Protein AF-A0A352D7N1-F1 (afdb_monomer)

Nearest PDB structures (foldseek):
  2rdc-assembly1_A  TM=5.920E-01  e=1.988E+00  Geobacter sulfurreducens PCA
  9c3i-assembly1_S  TM=2.684E-01  e=4.773E+00  Homo sapiens

pLDDT: mean 76.35, std 21.06, range [38.44, 96.81]

Mean predicted aligned error: 15.54 Å

Foldseek 3Di:
DDDDPDPPDPDPPPDPPPDDDPDPPPPPPCPVVLPPQPDDDPVLLVVLLVLLVVVVVLVVVLVVVVVVLVVVLVVLVVVLVVVLPPDDPVSNVVSVVVSVVVSVVVVVVSVVVSVVVSVVVCVVRVSNVVSQVSCVSNPHPSDDPPPDDDPPPPPDDDDD

Sequence (160 aa):
MEGIMARFMFLGSLLFFMVIGAQAKDAAQKKHPVPAARAFSPAEIKELRSAARPLLELKKRQAAAISQLMRAQAAERKQARSLATGAHHTGKEKISSDLRKRQQAAVRELRKSHKSEISSFIESNPGAEKAYKELLYSGVPVREPGLGAEPQLDKKKAEN

Structure (mmCIF, N/CA/C/O backbone):
data_AF-A0A352D7N1-F1
#
_entry.id   AF-A0A352D7N1-F1
#
loop_
_atom_site.group_PDB
_atom_site.id
_atom_site.type_symbol
_atom_site.label_atom_id
_atom_site.label_alt_id
_atom_site.label_comp_id
_atom_site.label_asym_id
_atom_site.label_entity_id
_atom_site.label_seq_id
_atom_site.pdbx_PDB_ins_code
_atom_site.Cartn_x
_atom_site.Cartn_y
_atom_site.Cartn_z
_atom_site.occupancy
_atom_site.B_iso_or_equiv
_atom_site.auth_seq_id
_atom_site.auth_comp_id
_atom_site.auth_asym_id
_atom_site.auth_atom_id
_atom_site.pdbx_PDB_model_num
ATOM 1 N N . MET A 1 1 ? 68.994 -25.387 -10.267 1.00 49.72 1 MET A N 1
ATOM 2 C CA . MET A 1 1 ? 69.319 -25.169 -8.843 1.00 49.72 1 MET A CA 1
ATOM 3 C C . MET A 1 1 ? 69.189 -23.670 -8.661 1.00 49.72 1 MET A C 1
ATOM 5 O O . MET A 1 1 ? 69.860 -22.966 -9.387 1.00 49.72 1 MET A O 1
ATOM 9 N N . GLU A 1 2 ? 68.185 -23.123 -7.994 1.00 44.41 2 GLU A N 1
ATOM 10 C CA . GLU A 1 2 ? 67.890 -23.278 -6.572 1.00 44.41 2 GLU A CA 1
ATOM 11 C C . GLU A 1 2 ? 66.376 -23.226 -6.343 1.00 44.41 2 GLU A C 1
ATOM 13 O O . GLU A 1 2 ? 65.677 -22.328 -6.809 1.00 44.41 2 GLU A O 1
ATOM 18 N N . GLY A 1 3 ? 65.871 -24.232 -5.641 1.00 43.28 3 GLY A N 1
ATOM 19 C CA . GLY A 1 3 ? 64.574 -24.174 -4.997 1.00 43.28 3 GLY A CA 1
ATOM 20 C C . GLY A 1 3 ? 64.752 -24.021 -3.489 1.00 43.28 3 GLY A C 1
ATOM 21 O O . GLY A 1 3 ? 65.834 -24.238 -2.954 1.00 43.28 3 GLY A O 1
ATOM 22 N N . ILE A 1 4 ? 63.617 -23.803 -2.825 1.00 55.28 4 ILE A N 1
ATOM 23 C CA . ILE A 1 4 ? 63.384 -24.167 -1.420 1.00 55.28 4 ILE A CA 1
ATOM 24 C C . ILE A 1 4 ? 64.060 -23.249 -0.383 1.00 55.28 4 ILE A C 1
ATOM 26 O O . ILE A 1 4 ? 64.855 -23.708 0.419 1.00 55.28 4 ILE A O 1
ATOM 30 N N . MET A 1 5 ? 63.646 -21.982 -0.306 1.00 50.25 5 MET A N 1
ATOM 31 C CA . MET A 1 5 ? 63.563 -21.182 0.936 1.00 50.25 5 MET A CA 1
ATOM 32 C C . MET A 1 5 ? 62.560 -20.045 0.652 1.00 50.25 5 MET A C 1
ATOM 34 O O . MET A 1 5 ? 62.690 -19.377 -0.357 1.00 50.25 5 MET A O 1
ATOM 38 N N . ALA A 1 6 ? 61.486 -19.757 1.380 1.00 49.84 6 ALA A N 1
ATOM 39 C CA . ALA A 1 6 ? 61.065 -20.147 2.708 1.00 49.84 6 ALA A CA 1
ATOM 40 C C . ALA A 1 6 ? 59.523 -20.195 2.735 1.00 49.84 6 ALA A C 1
ATOM 42 O O . ALA A 1 6 ? 58.827 -19.181 2.753 1.00 49.84 6 ALA A O 1
ATOM 43 N N . ARG A 1 7 ? 58.985 -21.415 2.731 1.00 51.25 7 ARG A N 1
ATOM 44 C CA . ARG A 1 7 ? 57.574 -21.748 2.964 1.00 51.25 7 ARG A CA 1
ATOM 45 C C . ARG A 1 7 ? 57.270 -21.784 4.470 1.00 51.25 7 ARG A C 1
ATOM 47 O O . ARG A 1 7 ? 56.828 -22.814 4.939 1.00 51.25 7 ARG A O 1
ATOM 54 N N . PHE A 1 8 ? 57.519 -20.735 5.255 1.00 52.50 8 PHE A N 1
ATOM 55 C CA . PHE A 1 8 ? 57.215 -20.793 6.703 1.00 52.50 8 PHE A CA 1
ATOM 56 C C . PHE A 1 8 ? 56.897 -19.435 7.339 1.00 52.50 8 PHE A C 1
ATOM 58 O O . PHE A 1 8 ? 57.466 -19.085 8.362 1.00 52.50 8 PHE A O 1
ATOM 65 N N . MET A 1 9 ? 55.962 -18.664 6.775 1.00 53.38 9 MET A N 1
ATOM 66 C CA . MET A 1 9 ? 55.419 -17.482 7.475 1.00 53.38 9 MET A CA 1
ATOM 67 C C . MET A 1 9 ? 53.913 -17.260 7.270 1.00 53.38 9 MET A C 1
ATOM 69 O O . MET A 1 9 ? 53.444 -16.131 7.268 1.00 53.38 9 MET A O 1
ATOM 73 N N . PHE A 1 10 ? 53.123 -18.327 7.118 1.00 48.38 10 PHE A N 1
ATOM 74 C CA . PHE A 1 10 ? 51.654 -18.210 7.069 1.00 48.38 10 PHE A CA 1
ATOM 75 C C . PHE A 1 10 ? 50.941 -19.352 7.807 1.00 48.38 10 PHE A C 1
ATOM 77 O O . PHE A 1 10 ? 49.889 -19.827 7.394 1.00 48.38 10 PHE A O 1
ATOM 84 N N . LEU A 1 11 ? 51.525 -19.815 8.915 1.00 50.16 11 LEU A N 1
ATOM 85 C CA . LEU A 1 11 ? 50.946 -20.871 9.749 1.00 50.16 11 LEU A CA 1
ATOM 86 C C . LEU A 1 11 ? 51.066 -20.506 11.236 1.00 50.16 11 LEU A C 1
ATOM 88 O O . LEU A 1 11 ? 51.737 -21.180 12.006 1.00 50.16 11 LEU A O 1
ATOM 92 N N . GLY A 1 12 ? 50.475 -19.372 11.621 1.00 49.91 12 GLY A N 1
ATOM 93 C CA . GLY A 1 12 ? 50.638 -18.825 12.971 1.00 49.91 12 GLY A CA 1
ATOM 94 C C . GLY A 1 12 ? 49.514 -17.916 13.461 1.00 49.91 12 GLY A C 1
ATOM 95 O O . GLY A 1 12 ? 49.758 -17.090 14.331 1.00 49.91 12 GLY A O 1
ATOM 96 N N . SER A 1 13 ? 48.292 -18.019 12.926 1.00 49.56 13 SER A N 1
ATOM 97 C CA . SER A 1 13 ? 47.141 -17.300 13.506 1.00 49.56 13 SER A CA 1
ATOM 98 C C . SER A 1 13 ? 45.823 -18.078 13.423 1.00 49.56 13 SER A C 1
ATOM 100 O O . SER A 1 13 ? 44.746 -17.503 13.258 1.00 49.56 13 SER A O 1
ATOM 102 N N . LEU A 1 14 ? 45.894 -19.402 13.529 1.00 50.25 14 LEU A N 1
ATOM 103 C CA . LEU A 1 14 ? 44.731 -20.247 13.767 1.00 50.25 14 LEU A CA 1
ATOM 104 C C . LEU A 1 14 ? 44.975 -20.905 15.122 1.00 50.25 14 LEU A C 1
ATOM 106 O O . LEU A 1 14 ? 45.820 -21.786 15.171 1.00 50.25 14 LEU A O 1
ATOM 110 N N . LEU A 1 15 ? 44.320 -20.416 16.184 1.00 52.62 15 LEU A N 1
ATOM 111 C CA . LEU A 1 15 ? 44.134 -21.028 17.523 1.00 52.62 15 LEU A CA 1
ATOM 112 C C . LEU A 1 15 ? 44.256 -19.997 18.658 1.00 52.62 15 LEU A C 1
ATOM 114 O O . LEU A 1 15 ? 45.084 -20.159 19.544 1.00 52.62 15 LEU A O 1
ATOM 118 N N . PHE A 1 16 ? 43.422 -18.951 18.686 1.00 48.56 16 PHE A N 1
ATOM 119 C CA . PHE A 1 16 ? 43.193 -18.248 19.958 1.00 48.56 16 PHE A CA 1
ATOM 120 C C . PHE A 1 16 ? 41.864 -17.488 20.025 1.00 48.56 16 PHE A C 1
ATOM 122 O O . PHE A 1 16 ? 41.855 -16.297 20.271 1.00 48.56 16 PHE A O 1
ATOM 129 N N . PHE A 1 17 ? 40.726 -18.159 19.824 1.00 44.91 17 PHE A N 1
ATOM 130 C CA . PHE A 1 17 ? 39.435 -17.664 20.336 1.00 44.91 17 PHE A CA 1
ATOM 131 C C . PHE A 1 17 ? 38.495 -18.836 20.664 1.00 44.91 17 PHE A C 1
ATOM 133 O O . PHE A 1 17 ? 37.414 -18.989 20.108 1.00 44.91 17 PHE A O 1
ATOM 140 N N . MET A 1 18 ? 38.927 -19.681 21.601 1.00 46.50 18 MET A N 1
ATOM 141 C CA . MET A 1 18 ? 38.021 -20.460 22.446 1.00 46.50 18 MET A CA 1
ATOM 142 C C . MET A 1 18 ? 38.307 -20.087 23.900 1.00 46.50 18 MET A C 1
ATOM 144 O O . MET A 1 18 ? 38.983 -20.802 24.629 1.00 46.50 18 MET A O 1
ATOM 148 N N . VAL A 1 19 ? 37.795 -18.928 24.314 1.00 48.03 19 VAL A N 1
ATOM 149 C CA . VAL A 1 19 ? 37.493 -18.684 25.723 1.00 48.03 19 VAL A CA 1
ATOM 150 C C . VAL A 1 19 ? 36.000 -18.445 25.815 1.00 48.03 19 VAL A C 1
ATOM 152 O O . VAL A 1 19 ? 35.442 -17.480 25.299 1.00 48.03 19 VAL A O 1
ATOM 155 N N . ILE A 1 20 ? 35.387 -19.432 26.446 1.00 46.91 20 ILE A N 1
ATOM 156 C CA . ILE A 1 20 ? 34.038 -19.486 26.968 1.00 46.91 20 ILE A CA 1
ATOM 157 C C . ILE A 1 20 ? 33.769 -18.196 27.745 1.00 46.91 20 ILE A C 1
ATOM 159 O O . ILE A 1 20 ? 34.310 -17.965 28.820 1.00 46.91 20 ILE A O 1
ATOM 163 N N . GLY A 1 21 ? 32.920 -17.357 27.171 1.00 40.41 21 GLY A N 1
ATOM 164 C CA . GLY A 1 21 ? 32.286 -16.236 27.841 1.00 40.41 21 GLY A CA 1
ATOM 165 C C . GLY A 1 21 ? 30.793 -16.394 27.662 1.00 40.41 21 GLY A C 1
ATOM 166 O O . GLY A 1 21 ? 30.189 -15.730 26.823 1.00 40.41 21 GLY A O 1
ATOM 167 N N . ALA A 1 22 ? 30.216 -17.328 28.416 1.00 46.41 22 ALA A N 1
ATOM 168 C CA . ALA A 1 22 ? 28.792 -17.382 28.676 1.00 46.41 22 ALA A CA 1
ATOM 169 C C . ALA A 1 22 ? 28.374 -16.066 29.346 1.00 46.41 22 ALA A C 1
ATOM 171 O O . ALA A 1 22 ? 28.372 -15.937 30.562 1.00 46.41 22 ALA A O 1
ATOM 172 N N . GLN A 1 23 ? 28.041 -15.070 28.537 1.00 40.31 23 GLN A N 1
ATOM 173 C CA . GLN A 1 23 ? 27.121 -14.029 28.944 1.00 40.31 23 GLN A CA 1
ATOM 174 C C . GLN A 1 23 ? 25.916 -14.167 28.044 1.00 40.31 23 GLN A C 1
ATOM 176 O O . GLN A 1 23 ? 25.949 -13.855 26.851 1.00 40.31 23 GLN A O 1
ATOM 181 N N . ALA A 1 24 ? 24.867 -14.718 28.651 1.00 44.66 24 ALA A N 1
ATOM 182 C CA . ALA A 1 24 ? 23.511 -14.567 28.195 1.00 44.66 24 ALA A CA 1
ATOM 183 C C . ALA A 1 24 ? 23.341 -13.110 27.763 1.00 44.66 24 ALA A C 1
ATOM 185 O O . ALA A 1 24 ? 23.308 -12.192 28.581 1.00 44.66 24 ALA A O 1
ATOM 186 N N . LYS A 1 25 ? 23.261 -12.889 26.449 1.00 43.91 25 LYS A N 1
ATOM 187 C CA . LYS A 1 25 ? 22.528 -11.738 25.961 1.00 43.91 25 LYS A CA 1
ATOM 188 C C . LYS A 1 25 ? 21.107 -12.034 26.386 1.00 43.91 25 LYS A C 1
ATOM 190 O O . LYS A 1 25 ? 20.387 -12.733 25.676 1.00 43.91 25 LYS A O 1
ATOM 195 N N . ASP A 1 26 ? 20.746 -11.533 27.563 1.00 38.44 26 ASP A N 1
ATOM 196 C CA 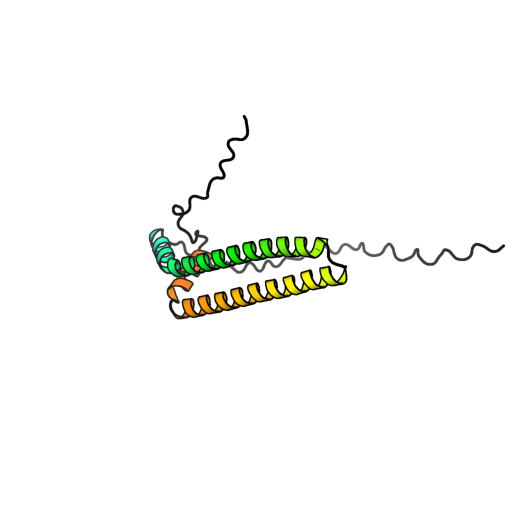. ASP A 1 26 ? 19.397 -11.077 27.807 1.00 38.44 26 ASP A CA 1
ATOM 197 C C . ASP A 1 26 ? 19.056 -10.224 26.594 1.00 38.44 26 ASP A C 1
ATOM 199 O O . ASP A 1 26 ? 19.432 -9.057 26.453 1.00 38.44 26 ASP A O 1
ATOM 203 N N . ALA A 1 27 ? 18.406 -10.878 25.636 1.00 43.00 27 ALA A N 1
ATOM 204 C CA . ALA A 1 27 ? 17.550 -10.216 24.706 1.00 43.00 27 ALA A CA 1
ATOM 205 C C . ALA A 1 27 ? 16.528 -9.549 25.614 1.00 43.00 27 ALA A C 1
ATOM 207 O O . ALA A 1 27 ? 15.512 -10.144 25.972 1.00 43.00 27 ALA A O 1
ATOM 208 N N . ALA A 1 28 ? 16.832 -8.311 26.002 1.00 46.44 28 ALA A N 1
ATOM 209 C CA . ALA A 1 28 ? 15.860 -7.315 26.360 1.00 46.44 28 ALA A CA 1
ATOM 210 C C . ALA A 1 28 ? 14.959 -7.181 25.130 1.00 46.44 28 ALA A C 1
ATOM 212 O O . ALA A 1 28 ? 15.057 -6.249 24.329 1.00 46.44 28 ALA A O 1
ATOM 213 N N . GLN A 1 29 ? 14.081 -8.176 24.959 1.00 44.00 29 GLN A N 1
ATOM 214 C CA . GLN A 1 29 ? 12.769 -7.983 24.419 1.00 44.00 29 GLN A CA 1
ATOM 215 C C . GLN A 1 29 ? 12.280 -6.787 25.210 1.00 44.00 29 GLN A C 1
ATOM 217 O O . GLN A 1 29 ? 11.892 -6.902 26.373 1.00 44.00 29 GLN A O 1
ATOM 222 N N . LYS A 1 30 ? 12.340 -5.618 24.577 1.00 44.34 30 LYS A N 1
ATOM 223 C CA . LYS A 1 30 ? 11.402 -4.549 24.841 1.00 44.34 30 LYS A CA 1
ATOM 224 C C . LYS A 1 30 ? 10.036 -5.171 24.562 1.00 44.34 30 LYS A C 1
ATOM 226 O O . LYS A 1 30 ? 9.454 -4.982 23.499 1.00 44.34 30 LYS A O 1
ATOM 231 N N . LYS A 1 31 ? 9.558 -5.993 25.501 1.00 43.75 31 LYS A N 1
ATOM 232 C CA . LYS A 1 31 ? 8.154 -6.241 25.725 1.00 43.75 31 LYS A CA 1
ATOM 233 C C . LYS A 1 31 ? 7.683 -4.853 26.090 1.00 43.75 31 LYS A C 1
ATOM 235 O O . LYS A 1 31 ? 7.782 -4.440 27.240 1.00 43.75 31 LYS A O 1
ATOM 240 N N . HIS A 1 32 ? 7.315 -4.076 25.072 1.00 40.94 32 HIS A N 1
ATOM 241 C CA . HIS A 1 32 ? 6.391 -2.985 25.285 1.00 40.94 32 HIS A CA 1
ATOM 242 C C . HIS A 1 32 ? 5.316 -3.605 26.168 1.00 40.94 32 HIS A C 1
ATOM 244 O O . HIS A 1 32 ? 4.766 -4.628 25.743 1.00 40.94 32 HIS A O 1
ATOM 250 N N . PRO A 1 33 ? 5.136 -3.138 27.415 1.00 42.38 33 PRO A N 1
ATOM 251 C CA . PRO A 1 33 ? 4.082 -3.667 28.250 1.00 42.38 33 PRO A CA 1
ATOM 252 C C . PRO A 1 33 ? 2.820 -3.450 27.432 1.00 42.38 33 PRO A C 1
ATOM 254 O O . PRO A 1 33 ? 2.418 -2.311 27.206 1.00 42.38 33 PRO A O 1
ATOM 257 N N . VAL A 1 34 ? 2.294 -4.532 26.855 1.00 49.34 34 VAL A N 1
ATOM 258 C CA . VAL A 1 34 ? 1.005 -4.502 26.189 1.00 49.34 34 VAL A CA 1
ATOM 259 C C . VAL A 1 34 ? 0.077 -4.180 27.347 1.00 49.34 34 VAL A C 1
ATOM 261 O O . VAL A 1 34 ? 0.001 -5.000 28.269 1.00 49.34 34 VAL A O 1
ATOM 264 N N . PRO A 1 35 ? -0.503 -2.966 27.410 1.00 52.78 35 PRO A N 1
ATOM 265 C CA . PRO A 1 35 ? -1.422 -2.648 28.486 1.00 52.78 35 PRO A CA 1
ATOM 266 C C . PRO A 1 35 ? -2.467 -3.755 28.488 1.00 52.78 35 PRO A C 1
ATOM 268 O O . PRO A 1 35 ? -2.916 -4.151 27.409 1.00 52.78 35 PRO A O 1
ATOM 271 N N . ALA A 1 36 ? -2.763 -4.308 29.668 1.00 52.34 36 ALA A N 1
ATOM 272 C CA . ALA A 1 36 ? -3.744 -5.373 29.818 1.00 52.34 36 ALA A CA 1
ATOM 273 C C . ALA A 1 36 ? -4.966 -5.005 28.972 1.00 52.34 36 ALA A C 1
ATOM 275 O O . ALA A 1 36 ? -5.576 -3.957 29.200 1.00 52.34 36 ALA A O 1
ATOM 276 N N . ALA A 1 37 ? -5.218 -5.789 27.918 1.00 60.19 37 ALA A N 1
ATOM 277 C CA . ALA A 1 37 ? -6.247 -5.469 26.947 1.00 60.19 37 ALA A CA 1
ATOM 278 C C . ALA A 1 37 ? -7.557 -5.347 27.722 1.00 60.19 37 ALA A C 1
ATOM 280 O O . ALA A 1 37 ? -8.007 -6.317 28.334 1.00 60.19 37 ALA A O 1
ATOM 281 N N . ARG A 1 38 ? -8.125 -4.136 27.766 1.00 69.00 38 ARG A N 1
ATOM 282 C CA . ARG A 1 38 ? -9.445 -3.922 28.355 1.00 69.00 38 ARG A CA 1
ATOM 283 C C . ARG A 1 38 ? -10.378 -4.934 27.697 1.00 69.00 38 ARG A C 1
ATOM 285 O O . ARG A 1 38 ? -10.467 -4.973 26.471 1.00 69.00 38 ARG A O 1
ATOM 292 N N . ALA A 1 39 ? -11.018 -5.778 28.499 1.00 75.50 39 ALA A N 1
ATOM 293 C CA . ALA A 1 39 ? -11.992 -6.723 27.982 1.00 75.50 39 ALA A CA 1
ATOM 294 C C . ALA A 1 39 ? -13.197 -5.918 27.486 1.00 75.50 39 ALA A C 1
ATOM 296 O O . ALA A 1 39 ? -13.949 -5.36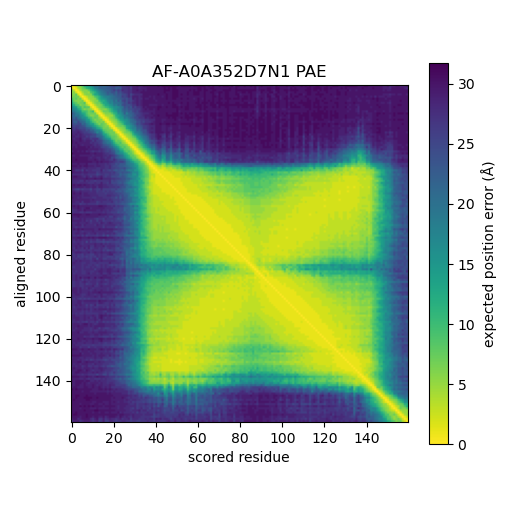5 28.286 1.00 75.50 39 ALA A O 1
ATOM 297 N N . PHE A 1 40 ? -13.326 -5.790 26.167 1.00 80.19 40 PHE A N 1
ATOM 298 C CA . PHE A 1 40 ? -14.471 -5.139 25.547 1.00 80.19 40 PHE A CA 1
ATOM 299 C C . PHE A 1 40 ? -15.631 -6.125 25.460 1.00 8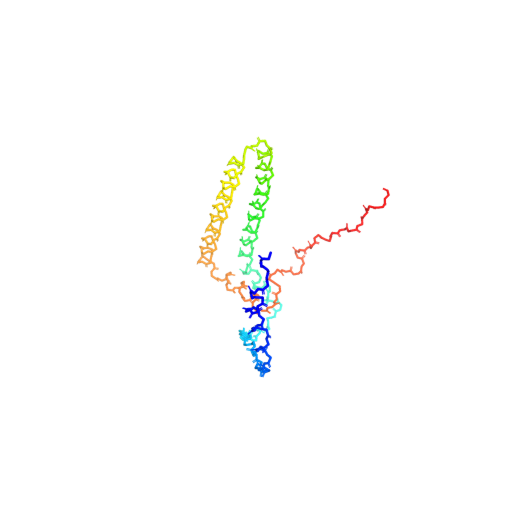0.19 40 PHE A C 1
ATOM 301 O O . PHE A 1 40 ? -15.463 -7.279 25.055 1.00 80.19 40 PHE A O 1
ATOM 308 N N . SER A 1 41 ? -16.821 -5.656 25.808 1.00 86.69 41 SER A N 1
ATOM 309 C CA . SER A 1 41 ? -18.056 -6.382 25.547 1.00 86.69 41 SER A CA 1
ATOM 310 C C . SER A 1 41 ? -18.302 -6.518 24.034 1.00 86.69 41 SER A C 1
ATOM 312 O O . SER A 1 41 ? -17.827 -5.699 23.238 1.00 86.69 41 SER A O 1
ATOM 314 N N . PRO A 1 42 ? -19.091 -7.515 23.591 1.00 85.75 42 PRO A N 1
ATOM 315 C CA . PRO A 1 42 ? -19.454 -7.652 22.180 1.00 85.75 42 PRO A CA 1
ATOM 316 C C . PRO A 1 42 ? -20.129 -6.403 21.586 1.00 85.75 42 PRO A C 1
ATOM 318 O O . PRO A 1 42 ? -19.932 -6.102 20.408 1.00 85.75 42 PRO A O 1
ATOM 321 N N . ALA A 1 43 ? -20.897 -5.666 22.397 1.00 88.00 43 ALA A N 1
ATOM 322 C CA . ALA A 1 43 ? -21.543 -4.419 21.994 1.00 88.00 43 ALA A CA 1
ATOM 323 C C . ALA A 1 43 ? -20.516 -3.302 21.743 1.00 88.00 43 ALA A C 1
ATOM 325 O O . ALA A 1 43 ? -20.523 -2.709 20.666 1.00 88.00 43 ALA A O 1
ATOM 326 N N . GLU A 1 44 ? -19.571 -3.095 22.668 1.00 87.50 44 GLU A N 1
ATOM 327 C CA . GLU A 1 44 ? -18.480 -2.121 22.500 1.00 87.50 44 GLU A CA 1
ATOM 328 C C . GLU A 1 44 ? -17.617 -2.455 21.272 1.00 87.50 44 GLU A C 1
ATOM 330 O O . GLU A 1 44 ? -17.278 -1.573 20.488 1.00 87.50 44 GLU A O 1
ATOM 335 N N . ILE A 1 45 ? -17.313 -3.737 21.031 1.00 87.94 45 ILE A N 1
ATOM 336 C CA . ILE A 1 45 ? -16.570 -4.161 19.831 1.00 87.94 45 ILE A CA 1
ATOM 337 C C . ILE A 1 45 ? -17.327 -3.776 18.553 1.00 87.94 45 ILE A C 1
ATOM 339 O O . ILE A 1 45 ? -16.715 -3.321 17.584 1.00 87.94 45 ILE A O 1
ATOM 343 N N . LYS A 1 46 ? -18.652 -3.958 18.525 1.00 88.88 46 LYS A N 1
ATOM 344 C CA . LYS A 1 46 ? -19.484 -3.599 17.369 1.00 88.88 46 LYS A CA 1
ATOM 345 C C . LYS A 1 46 ? -19.473 -2.090 17.119 1.00 88.88 46 LYS A C 1
ATOM 347 O O . LYS A 1 46 ? -19.330 -1.665 15.972 1.00 88.88 46 LYS A O 1
ATOM 352 N N . GLU A 1 47 ? -19.565 -1.286 18.173 1.00 90.69 47 GLU A N 1
ATOM 353 C CA . GLU A 1 47 ? -19.474 0.175 18.083 1.00 90.69 47 GLU A CA 1
ATOM 354 C C . GLU A 1 47 ? -18.103 0.628 17.581 1.00 90.69 47 GLU A C 1
ATOM 356 O O . GLU A 1 47 ? -18.020 1.407 16.629 1.00 90.69 47 GLU A O 1
ATOM 361 N N . LEU A 1 48 ? -17.024 0.071 18.137 1.00 90.62 48 LEU A N 1
ATOM 362 C CA . LEU A 1 48 ? -15.660 0.358 17.700 1.00 90.62 48 LEU A CA 1
ATOM 363 C C . LEU A 1 48 ? -15.448 -0.002 16.227 1.00 90.62 48 LEU A C 1
ATOM 365 O O . LEU A 1 48 ? -14.831 0.761 15.485 1.00 90.62 48 LEU A O 1
ATOM 369 N N . ARG A 1 49 ? -15.988 -1.134 15.762 1.00 90.44 49 ARG A N 1
ATOM 370 C CA . ARG A 1 49 ? -15.922 -1.519 14.341 1.00 90.44 49 ARG A CA 1
ATOM 371 C C . ARG A 1 49 ? -16.698 -0.560 13.453 1.00 90.44 49 ARG A C 1
ATOM 373 O O . ARG A 1 49 ? -16.197 -0.193 12.391 1.00 90.44 49 ARG A O 1
ATOM 380 N N . SER A 1 50 ? -17.883 -0.137 13.887 1.00 91.12 50 SER A N 1
ATO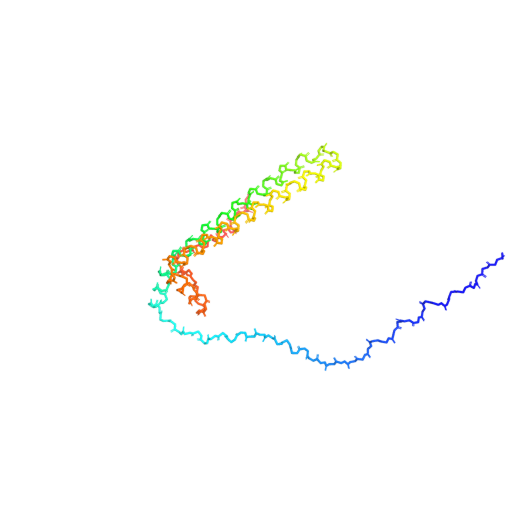M 381 C CA . SER A 1 50 ? -18.688 0.854 13.170 1.00 91.12 50 SER A CA 1
ATOM 382 C C . SER A 1 50 ? -17.933 2.180 13.035 1.00 91.12 50 SER A C 1
ATOM 384 O O . SER A 1 50 ? -17.779 2.694 11.927 1.00 91.12 50 SER A O 1
ATOM 386 N N . ALA A 1 51 ? -17.351 2.673 14.132 1.00 91.81 51 ALA A N 1
ATOM 387 C CA . ALA A 1 51 ? -16.563 3.901 14.154 1.00 91.81 51 ALA A CA 1
ATOM 388 C C . ALA A 1 51 ? -15.262 3.798 13.334 1.00 91.81 51 ALA A C 1
ATOM 390 O O . ALA A 1 51 ? -14.881 4.746 12.651 1.00 91.81 51 ALA A O 1
ATOM 391 N N . ALA A 1 52 ? -14.588 2.643 13.347 1.00 93.00 52 ALA A N 1
ATOM 392 C CA . ALA A 1 52 ? -13.364 2.405 12.579 1.00 93.00 52 ALA A CA 1
ATOM 393 C C . ALA A 1 52 ? -13.614 2.148 11.080 1.00 93.00 52 ALA A C 1
ATOM 395 O O . ALA A 1 52 ? -12.678 2.215 10.273 1.00 93.00 52 ALA A O 1
ATOM 396 N N . ARG A 1 53 ? -14.857 1.840 10.683 1.00 92.25 53 ARG A N 1
ATOM 397 C CA . ARG A 1 53 ? -15.224 1.436 9.317 1.00 92.25 53 ARG A CA 1
ATOM 398 C C . ARG A 1 53 ? -14.745 2.405 8.232 1.00 92.25 53 ARG A C 1
ATOM 400 O O . ARG A 1 53 ? -14.174 1.916 7.257 1.00 92.25 53 ARG A O 1
ATOM 407 N N . PRO A 1 54 ? -14.893 3.735 8.357 1.00 91.94 54 PRO A N 1
ATOM 408 C CA . PRO A 1 54 ? -14.486 4.636 7.282 1.00 91.94 54 PRO A CA 1
ATOM 409 C C . PRO A 1 54 ? -12.963 4.622 7.058 1.00 91.94 54 PRO A C 1
ATOM 411 O O . PRO A 1 54 ? -12.506 4.595 5.915 1.00 91.94 54 PRO A O 1
ATOM 414 N N . LEU A 1 55 ? -12.168 4.508 8.132 1.00 92.81 55 LEU A N 1
ATOM 415 C CA . LEU A 1 55 ? -10.711 4.359 8.033 1.00 92.81 55 LEU A CA 1
ATOM 416 C C . LEU A 1 55 ? -10.312 3.003 7.427 1.00 92.81 55 LEU A C 1
ATOM 418 O O . LEU A 1 55 ? -9.329 2.906 6.689 1.00 92.81 55 LEU A O 1
ATOM 422 N N . LEU A 1 56 ? -11.068 1.943 7.717 1.00 91.56 56 LEU A N 1
ATOM 423 C CA . LEU A 1 56 ? -10.847 0.626 7.119 1.00 91.56 56 LEU A CA 1
ATOM 424 C C . LEU A 1 56 ? -11.117 0.619 5.618 1.00 91.56 56 LEU A C 1
ATOM 426 O O . LEU A 1 56 ? -10.323 0.050 4.869 1.00 91.56 56 LEU A O 1
ATOM 430 N N . GLU A 1 57 ? -12.202 1.249 5.174 1.00 92.38 57 GLU A N 1
ATOM 431 C CA . GLU A 1 57 ? -12.512 1.386 3.750 1.00 92.38 57 GLU A CA 1
ATOM 432 C C . GLU A 1 57 ? -11.449 2.216 3.025 1.00 92.38 57 GLU A C 1
ATOM 434 O O . GLU A 1 57 ? -10.976 1.814 1.959 1.00 92.38 57 GLU A O 1
ATOM 439 N N . LEU A 1 58 ? -10.972 3.299 3.645 1.00 92.38 58 LEU A N 1
ATOM 440 C CA . LEU A 1 58 ? -9.848 4.075 3.123 1.00 92.38 58 LEU A CA 1
ATOM 441 C C . LEU A 1 58 ? -8.602 3.199 2.919 1.00 92.38 58 LEU A C 1
ATOM 443 O O . LEU A 1 58 ? -8.051 3.122 1.819 1.00 92.38 58 LEU A O 1
ATOM 447 N N . LYS A 1 59 ? -8.194 2.454 3.954 1.00 91.50 59 LYS A N 1
ATOM 448 C CA . LYS A 1 59 ? -7.038 1.547 3.878 1.00 91.50 59 LYS A CA 1
ATOM 449 C C . LYS A 1 59 ? -7.223 0.436 2.843 1.00 91.50 59 LYS A C 1
ATOM 451 O O . LYS A 1 59 ? -6.257 0.064 2.177 1.00 91.50 59 LYS A O 1
ATOM 456 N N . LYS A 1 60 ? -8.442 -0.090 2.671 1.00 92.25 60 LYS A N 1
ATOM 457 C CA . LYS A 1 60 ? -8.757 -1.072 1.618 1.00 92.25 60 LYS A CA 1
ATOM 458 C C . LYS A 1 60 ? -8.561 -0.479 0.224 1.00 92.25 60 LYS A C 1
ATOM 460 O O . LYS A 1 60 ? -7.912 -1.112 -0.607 1.00 92.25 60 LYS A O 1
ATOM 465 N N . ARG A 1 61 ? -9.068 0.733 -0.029 1.00 93.38 61 ARG A N 1
ATOM 466 C CA . ARG A 1 61 ? -8.881 1.428 -1.315 1.00 93.38 61 ARG A CA 1
ATOM 467 C C . ARG A 1 61 ? -7.402 1.656 -1.617 1.00 93.38 61 ARG A C 1
ATOM 469 O O . ARG A 1 61 ? -6.945 1.346 -2.715 1.00 93.38 61 ARG A O 1
ATOM 476 N N . GLN A 1 62 ? -6.637 2.091 -0.622 1.00 93.50 62 GLN A N 1
ATOM 477 C CA . GLN A 1 62 ? -5.191 2.271 -0.747 1.00 93.50 62 GLN A CA 1
ATOM 478 C C . GLN A 1 62 ? -4.453 0.950 -1.027 1.00 93.50 62 GLN A C 1
ATOM 480 O O . GLN A 1 62 ? -3.572 0.891 -1.888 1.00 93.50 62 GLN A O 1
ATOM 485 N N . ALA A 1 63 ? -4.830 -0.144 -0.362 1.00 91.31 63 ALA A N 1
ATOM 486 C CA . ALA A 1 63 ? -4.268 -1.466 -0.641 1.00 91.31 63 ALA A CA 1
ATOM 487 C C . ALA A 1 63 ? -4.581 -1.939 -2.075 1.00 91.31 63 ALA A C 1
ATOM 489 O O . ALA A 1 63 ? -3.719 -2.523 -2.743 1.00 91.31 63 ALA A O 1
ATOM 490 N N . ALA A 1 64 ? -5.784 -1.648 -2.579 1.00 93.81 64 ALA A N 1
ATOM 491 C CA . ALA A 1 64 ? -6.161 -1.936 -3.960 1.00 93.81 64 ALA A CA 1
ATOM 492 C C . ALA A 1 64 ? -5.321 -1.124 -4.962 1.00 93.81 64 ALA A C 1
ATOM 494 O O . ALA A 1 64 ? -4.821 -1.699 -5.931 1.00 93.81 64 ALA A O 1
ATOM 495 N N . ALA A 1 65 ? -5.088 0.166 -4.698 1.00 92.88 65 ALA A N 1
ATOM 496 C CA . ALA A 1 65 ? -4.238 1.022 -5.527 1.00 92.88 65 ALA A CA 1
ATOM 497 C C . ALA A 1 65 ? -2.785 0.514 -5.588 1.00 92.88 65 ALA A C 1
ATOM 499 O O . ALA A 1 65 ? -2.204 0.408 -6.669 1.00 92.88 65 ALA A O 1
ATOM 500 N N . ILE A 1 66 ? -2.214 0.091 -4.452 1.00 93.19 66 ILE A N 1
ATOM 501 C CA . ILE A 1 66 ? -0.883 -0.545 -4.415 1.00 93.19 66 ILE A CA 1
ATOM 502 C C . ILE A 1 66 ? -0.877 -1.830 -5.245 1.00 93.19 66 ILE A C 1
ATOM 504 O O . ILE A 1 66 ? 0.040 -2.057 -6.033 1.00 93.19 66 ILE A O 1
ATOM 508 N N . SER A 1 67 ? -1.908 -2.661 -5.107 1.00 93.75 67 SER A N 1
ATOM 509 C CA . SER A 1 67 ? -2.017 -3.923 -5.847 1.00 93.75 67 SER A CA 1
ATOM 510 C C . SER A 1 67 ? -2.134 -3.698 -7.359 1.00 93.75 67 SER A C 1
ATOM 512 O O . SER A 1 67 ? -1.574 -4.456 -8.151 1.00 93.75 67 SER A O 1
ATOM 514 N N . GLN A 1 68 ? -2.844 -2.652 -7.787 1.00 95.62 68 GLN A N 1
ATOM 515 C CA . GLN A 1 68 ? -2.893 -2.230 -9.189 1.00 95.62 68 GLN A CA 1
ATOM 516 C C . GLN A 1 68 ? -1.526 -1.740 -9.677 1.00 95.62 68 GLN A C 1
ATOM 518 O O . GLN A 1 68 ? -1.067 -2.197 -10.723 1.00 95.62 68 GLN A O 1
ATOM 523 N N . LEU A 1 69 ? -0.833 -0.903 -8.895 1.00 95.19 69 LEU A N 1
ATOM 524 C CA . LEU A 1 69 ? 0.513 -0.437 -9.228 1.00 95.19 69 LEU A CA 1
ATOM 525 C C . LEU A 1 69 ? 1.492 -1.608 -9.389 1.00 95.19 69 LEU A C 1
ATOM 527 O O . LEU A 1 69 ? 2.236 -1.653 -10.363 1.00 95.19 69 LEU A O 1
ATOM 531 N N . MET A 1 70 ? 1.477 -2.586 -8.481 1.00 94.38 70 MET A N 1
ATOM 532 C CA . MET A 1 70 ? 2.348 -3.765 -8.578 1.00 94.38 70 MET A CA 1
ATOM 533 C C . MET A 1 70 ? 2.081 -4.579 -9.849 1.00 94.38 70 MET A C 1
ATOM 535 O O . MET A 1 70 ? 3.028 -5.011 -10.510 1.00 94.38 70 MET A O 1
ATOM 539 N N . ARG A 1 71 ? 0.809 -4.744 -10.237 1.00 95.81 71 ARG A N 1
ATOM 540 C CA . ARG A 1 71 ? 0.438 -5.406 -11.498 1.00 95.81 71 ARG A CA 1
ATOM 541 C C . ARG A 1 71 ? 0.924 -4.625 -12.719 1.00 95.81 71 ARG A C 1
ATOM 543 O O . ARG A 1 71 ? 1.510 -5.225 -13.617 1.00 95.81 71 ARG A O 1
ATOM 550 N N . ALA A 1 72 ? 0.759 -3.302 -12.725 1.00 94.81 72 ALA A N 1
ATOM 551 C CA . ALA A 1 72 ? 1.272 -2.443 -13.790 1.00 94.81 72 ALA A CA 1
ATOM 552 C C . ALA A 1 72 ? 2.803 -2.549 -13.910 1.00 94.81 72 ALA A C 1
ATOM 554 O O . ALA A 1 72 ? 3.328 -2.804 -14.990 1.00 94.81 72 ALA A O 1
ATOM 555 N N . GLN A 1 73 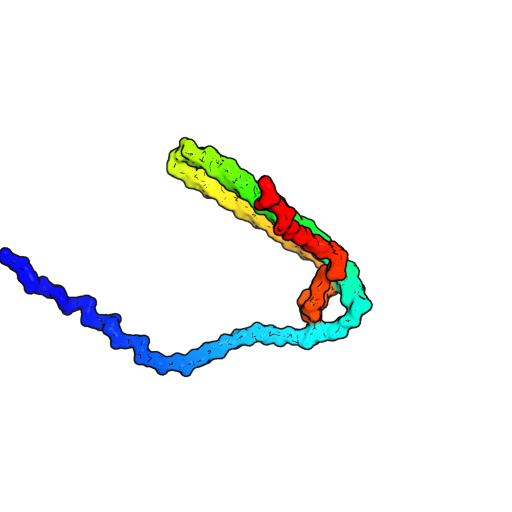? 3.527 -2.491 -12.789 1.00 95.44 73 GLN A N 1
ATOM 556 C CA . GLN A 1 73 ? 4.985 -2.643 -12.767 1.00 95.44 73 GLN A CA 1
ATOM 557 C C . GLN A 1 73 ? 5.461 -4.023 -13.238 1.00 95.44 73 GLN A C 1
ATOM 559 O O . GLN A 1 73 ? 6.553 -4.142 -13.800 1.00 95.44 73 GLN A O 1
ATOM 564 N N . ALA A 1 74 ? 4.686 -5.080 -12.990 1.00 95.50 74 ALA A N 1
ATOM 565 C CA . ALA A 1 74 ? 4.981 -6.412 -13.508 1.00 95.50 74 ALA A CA 1
ATOM 566 C C . ALA A 1 74 ? 4.809 -6.468 -15.037 1.00 95.50 74 ALA A C 1
ATOM 568 O O . ALA A 1 74 ? 5.671 -7.016 -15.730 1.00 95.50 74 ALA A O 1
ATOM 569 N N . ALA A 1 75 ? 3.751 -5.848 -15.570 1.00 95.31 75 ALA A N 1
ATOM 570 C CA . ALA A 1 75 ? 3.527 -5.734 -17.010 1.00 95.31 75 ALA A CA 1
ATOM 571 C C . ALA A 1 75 ? 4.634 -4.917 -17.700 1.00 95.31 75 ALA A C 1
ATOM 573 O O . ALA A 1 75 ? 5.209 -5.374 -18.688 1.00 95.31 75 ALA A O 1
ATOM 574 N N . GLU A 1 76 ? 5.021 -3.772 -17.130 1.00 93.75 76 GLU A N 1
ATOM 575 C CA . GLU A 1 76 ? 6.134 -2.959 -17.636 1.00 93.75 76 GLU A CA 1
ATOM 576 C C . GLU A 1 76 ? 7.463 -3.723 -17.624 1.00 93.75 76 GLU A C 1
ATOM 578 O O . GLU A 1 76 ? 8.234 -3.641 -18.577 1.00 93.75 76 GLU A O 1
ATOM 583 N N . ARG A 1 77 ? 7.740 -4.514 -16.574 1.00 94.56 77 ARG A N 1
ATOM 584 C CA . ARG A 1 77 ? 8.934 -5.377 -16.529 1.00 94.56 77 ARG A CA 1
ATOM 585 C C . ARG A 1 77 ? 8.929 -6.402 -17.657 1.00 94.56 77 ARG A C 1
ATOM 587 O O . ARG A 1 77 ? 9.981 -6.652 -18.242 1.00 94.56 77 ARG A O 1
ATOM 594 N N . LYS A 1 78 ? 7.772 -6.992 -17.972 1.00 94.75 78 LYS A N 1
ATOM 595 C CA . LYS A 1 78 ? 7.632 -7.934 -19.091 1.00 94.75 78 LYS A CA 1
ATOM 596 C C . LYS A 1 78 ? 7.921 -7.244 -20.428 1.00 94.75 78 LYS A C 1
ATOM 598 O O . LYS A 1 78 ? 8.705 -7.767 -21.216 1.00 94.75 78 LYS A O 1
ATOM 603 N N . GLN A 1 79 ? 7.362 -6.055 -20.650 1.00 92.75 79 GLN A N 1
ATOM 604 C CA . GLN A 1 79 ? 7.619 -5.261 -21.856 1.00 92.75 79 GLN A CA 1
ATOM 605 C C . GLN A 1 79 ? 9.093 -4.848 -21.968 1.00 92.75 79 GLN A C 1
ATOM 607 O O . GLN A 1 79 ? 9.712 -5.042 -23.010 1.00 92.75 79 GLN A O 1
ATOM 612 N N . ALA A 1 80 ? 9.698 -4.365 -20.881 1.00 92.06 80 ALA A N 1
ATOM 613 C CA . ALA A 1 80 ? 11.106 -3.980 -20.855 1.00 92.06 80 ALA A CA 1
ATOM 614 C C . ALA A 1 80 ? 12.046 -5.155 -21.166 1.00 92.06 80 ALA A C 1
ATOM 616 O O . ALA A 1 80 ? 13.032 -4.972 -21.874 1.00 92.06 80 ALA A O 1
ATOM 617 N N . ARG A 1 81 ? 11.727 -6.370 -20.694 1.00 91.56 81 ARG A N 1
ATOM 618 C CA . ARG A 1 81 ? 12.471 -7.589 -21.061 1.00 91.56 81 ARG A CA 1
ATOM 619 C C . ARG A 1 81 ? 12.389 -7.874 -22.559 1.00 91.56 81 ARG A C 1
ATOM 621 O O . ARG A 1 81 ? 13.418 -8.160 -23.157 1.00 91.56 81 ARG A O 1
ATOM 628 N N . SER A 1 82 ? 11.201 -7.738 -23.153 1.00 92.06 82 SER A N 1
ATOM 629 C CA . SER A 1 82 ? 10.996 -7.917 -24.598 1.00 92.06 82 SER A CA 1
ATOM 630 C C . SER A 1 82 ? 11.769 -6.896 -25.439 1.00 92.06 82 SER A C 1
ATOM 632 O O . SER A 1 82 ? 12.282 -7.233 -26.502 1.00 92.06 82 SER A O 1
ATOM 634 N N . LEU A 1 83 ? 11.878 -5.650 -24.974 1.00 88.19 83 LEU A N 1
ATOM 635 C CA . LEU A 1 83 ? 12.685 -4.623 -25.642 1.00 88.19 83 LEU A CA 1
ATOM 636 C C . LEU A 1 83 ? 14.189 -4.882 -25.471 1.00 88.19 83 LEU A C 1
ATOM 638 O O . LEU A 1 83 ? 14.982 -4.619 -26.371 1.00 88.19 83 LEU A O 1
ATOM 642 N N . ALA A 1 84 ? 14.591 -5.437 -24.326 1.00 89.75 84 ALA A N 1
ATOM 643 C CA . ALA A 1 84 ? 15.986 -5.733 -24.024 1.00 89.75 84 ALA A CA 1
ATOM 644 C C . ALA A 1 84 ? 16.536 -6.965 -24.769 1.00 89.75 84 ALA A C 1
ATOM 646 O O . ALA A 1 84 ? 17.754 -7.095 -24.880 1.00 89.75 84 ALA A O 1
ATOM 647 N N . THR A 1 85 ? 15.693 -7.869 -25.284 1.00 88.19 85 THR A N 1
ATOM 648 C CA . THR A 1 85 ? 16.139 -9.100 -25.969 1.00 88.19 85 THR A CA 1
ATOM 649 C C . THR A 1 85 ? 16.979 -8.842 -27.224 1.00 88.19 85 THR A C 1
ATOM 651 O O . THR A 1 85 ? 17.894 -9.615 -27.485 1.00 88.19 85 THR A O 1
ATOM 654 N N . GLY A 1 86 ? 16.743 -7.737 -27.942 1.00 84.81 86 GLY A N 1
ATOM 655 C CA . GLY A 1 86 ? 17.504 -7.351 -29.143 1.00 84.81 86 GLY A CA 1
ATOM 656 C C . GLY A 1 86 ? 18.485 -6.187 -28.950 1.00 84.81 86 GLY A C 1
ATOM 657 O O . GLY A 1 86 ? 19.118 -5.760 -29.908 1.00 84.81 86 GLY A O 1
ATOM 658 N N . ALA A 1 87 ? 18.605 -5.640 -27.737 1.00 86.00 87 ALA A N 1
ATOM 659 C CA . ALA A 1 87 ? 19.425 -4.455 -27.482 1.00 86.00 87 ALA A CA 1
ATOM 660 C C . ALA A 1 87 ? 20.895 -4.805 -27.172 1.00 86.00 87 ALA A C 1
ATOM 662 O O . ALA A 1 87 ? 21.187 -5.842 -26.573 1.00 86.00 87 ALA A O 1
ATOM 663 N N . HIS A 1 88 ? 21.827 -3.900 -27.490 1.00 88.19 88 HIS A N 1
ATOM 664 C CA . HIS A 1 88 ? 23.211 -3.961 -26.996 1.00 88.19 88 HIS A CA 1
ATOM 665 C C . HIS A 1 88 ? 23.275 -3.781 -25.469 1.00 88.19 88 HIS A C 1
ATOM 667 O O . HIS A 1 88 ? 22.334 -3.272 -24.857 1.00 88.19 88 HIS A O 1
ATOM 673 N N . HIS A 1 89 ? 24.393 -4.168 -24.845 1.00 85.62 89 HIS A N 1
ATOM 674 C CA . HIS A 1 89 ? 24.569 -4.157 -23.384 1.00 85.62 89 HIS A CA 1
ATOM 675 C C . HIS A 1 89 ? 24.195 -2.811 -22.733 1.00 85.62 89 HIS A C 1
ATOM 677 O O . HIS A 1 89 ? 23.340 -2.778 -21.849 1.00 85.62 89 HIS A O 1
ATOM 683 N N . THR A 1 90 ? 24.714 -1.700 -23.259 1.00 88.44 90 THR A N 1
ATOM 684 C CA . THR A 1 90 ? 24.407 -0.333 -22.795 1.00 88.44 90 THR A CA 1
ATOM 685 C C . THR A 1 90 ? 22.923 0.032 -22.943 1.00 88.44 90 THR A C 1
ATOM 687 O O . THR A 1 90 ? 22.349 0.713 -22.092 1.00 88.44 90 THR A O 1
ATOM 690 N N . GLY A 1 91 ? 22.259 -0.466 -23.991 1.00 86.56 91 GLY A N 1
ATOM 691 C CA . GLY A 1 91 ? 20.819 -0.308 -24.199 1.00 86.56 91 GLY A CA 1
ATOM 692 C C . GLY A 1 91 ? 19.992 -1.065 -23.159 1.00 86.56 91 GLY A C 1
ATOM 693 O O . GLY A 1 91 ? 19.040 -0.510 -22.608 1.00 86.56 91 GLY A O 1
ATOM 694 N N . LYS A 1 92 ? 20.384 -2.302 -22.823 1.00 89.81 92 LYS A N 1
ATOM 695 C CA . LYS A 1 92 ? 19.729 -3.098 -21.767 1.00 89.81 92 LYS A CA 1
ATOM 696 C C . LYS A 1 92 ? 19.846 -2.416 -20.404 1.00 89.81 92 LYS A C 1
ATOM 698 O O . LYS A 1 92 ? 18.859 -2.334 -19.670 1.00 89.81 92 LYS A O 1
ATOM 703 N N . GLU A 1 93 ? 21.027 -1.891 -20.082 1.00 91.31 93 GLU A N 1
ATOM 704 C CA . GLU A 1 93 ? 21.268 -1.167 -18.832 1.00 91.31 93 GLU A CA 1
ATOM 705 C C . GLU A 1 93 ? 20.402 0.086 -18.732 1.00 91.31 93 GLU A C 1
ATOM 707 O O . GLU A 1 93 ? 19.702 0.260 -17.729 1.00 91.31 93 GLU A O 1
ATOM 712 N N . LYS A 1 94 ? 20.362 0.904 -19.792 1.00 92.94 94 LYS A N 1
ATOM 713 C CA . LYS A 1 94 ? 19.538 2.117 -19.845 1.00 92.94 94 LYS A CA 1
ATOM 714 C C . LYS A 1 94 ? 18.052 1.804 -19.663 1.00 92.94 94 LYS A C 1
ATOM 716 O O . LYS A 1 94 ? 17.418 2.383 -18.783 1.00 92.94 94 LYS A O 1
ATOM 721 N N . ILE A 1 95 ? 17.522 0.819 -20.396 1.00 91.50 95 ILE A N 1
ATOM 722 C CA . ILE A 1 95 ? 16.125 0.365 -20.265 1.00 91.50 95 ILE A CA 1
ATOM 723 C C . ILE A 1 95 ? 15.821 -0.060 -18.821 1.00 91.50 95 ILE A C 1
ATOM 725 O O . ILE A 1 95 ? 14.789 0.319 -18.262 1.00 91.50 95 ILE A O 1
ATOM 729 N N . SER A 1 96 ? 16.718 -0.827 -18.194 1.00 91.31 96 SER A N 1
ATOM 730 C CA . SER A 1 96 ? 16.520 -1.310 -16.824 1.00 91.31 96 SER A CA 1
ATOM 731 C C . SER A 1 96 ? 16.587 -0.187 -15.778 1.00 91.31 96 SER A C 1
ATOM 733 O 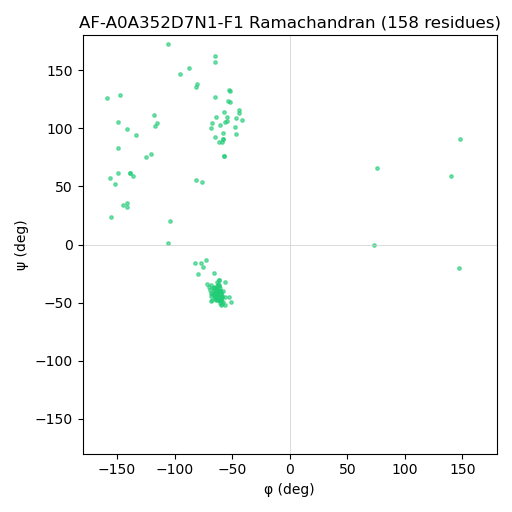O . SER A 1 96 ? 15.781 -0.162 -14.843 1.00 91.31 96 SER A O 1
ATOM 735 N N . SER A 1 97 ? 17.508 0.765 -15.954 1.00 93.50 97 SER A N 1
ATOM 736 C CA . SER A 1 97 ? 17.709 1.915 -15.071 1.00 93.50 97 SER A CA 1
ATOM 737 C C . SER A 1 97 ? 16.523 2.875 -15.139 1.00 93.50 97 SER A C 1
ATOM 739 O O . SER A 1 97 ? 15.952 3.230 -14.105 1.00 93.50 97 SER A O 1
ATOM 741 N N . ASP A 1 98 ? 16.078 3.218 -16.349 1.00 94.12 98 ASP A N 1
ATOM 742 C CA . ASP A 1 98 ? 14.937 4.108 -16.567 1.00 94.12 98 ASP A CA 1
ATOM 743 C C . ASP A 1 98 ? 13.630 3.476 -16.080 1.00 94.12 98 ASP A C 1
ATOM 745 O O . ASP A 1 98 ? 12.786 4.154 -15.488 1.00 94.12 98 ASP A O 1
ATOM 749 N N . LEU A 1 99 ? 13.460 2.160 -16.258 1.00 94.69 99 LEU A N 1
ATOM 750 C CA . LEU A 1 99 ? 12.344 1.433 -15.656 1.00 94.69 99 LEU A CA 1
ATOM 751 C C . LEU A 1 99 ? 12.384 1.529 -14.127 1.00 94.69 99 LEU A C 1
ATOM 753 O O . LEU A 1 99 ? 11.386 1.896 -13.511 1.00 94.69 99 LEU A O 1
ATOM 757 N N . ARG A 1 100 ? 13.533 1.245 -13.501 1.00 94.44 100 ARG A N 1
ATOM 758 C CA . ARG A 1 100 ? 13.674 1.303 -12.038 1.00 94.44 100 ARG A CA 1
ATOM 759 C C . ARG A 1 100 ? 13.352 2.697 -11.498 1.00 94.44 100 ARG A C 1
ATOM 761 O O . ARG A 1 100 ? 12.613 2.798 -10.520 1.00 94.44 100 ARG A O 1
ATOM 768 N N . LYS A 1 101 ? 13.856 3.757 -12.138 1.00 95.94 101 LYS A N 1
ATOM 769 C CA . LYS A 1 101 ? 13.573 5.150 -11.755 1.00 95.94 101 LYS A CA 1
ATOM 770 C C . LYS A 1 101 ? 12.078 5.461 -11.823 1.00 95.94 101 LYS A C 1
ATOM 772 O O . LYS A 1 101 ? 11.526 5.969 -10.848 1.00 95.94 101 LYS A O 1
ATOM 777 N N . ARG A 1 102 ? 11.405 5.094 -12.921 1.00 94.94 102 ARG A N 1
ATOM 778 C CA . ARG A 1 102 ? 9.951 5.287 -13.081 1.00 94.94 102 ARG A CA 1
ATOM 779 C C . ARG A 1 102 ? 9.148 4.536 -12.021 1.00 94.94 102 ARG A C 1
ATOM 781 O O . ARG A 1 102 ? 8.269 5.116 -11.390 1.00 94.94 102 ARG A O 1
ATOM 788 N N . GLN A 1 103 ? 9.498 3.279 -11.753 1.00 95.88 103 GLN A N 1
ATOM 789 C CA . GLN A 1 103 ? 8.822 2.467 -10.738 1.00 95.88 103 GLN A CA 1
ATOM 790 C C . GLN A 1 103 ? 9.007 3.026 -9.323 1.00 95.88 103 GLN A C 1
ATOM 792 O O . GLN A 1 103 ? 8.053 3.066 -8.545 1.00 95.88 103 GLN A O 1
ATOM 797 N N . GLN A 1 104 ? 10.212 3.494 -8.991 1.00 95.75 104 GLN A N 1
ATOM 798 C CA . GLN A 1 104 ? 10.486 4.144 -7.708 1.00 95.75 104 GLN A CA 1
ATOM 799 C C . GLN A 1 104 ? 9.725 5.464 -7.554 1.00 95.75 104 GLN A C 1
ATOM 801 O O . GLN A 1 104 ? 9.179 5.718 -6.480 1.00 95.75 104 GLN A O 1
ATOM 806 N N . ALA A 1 105 ? 9.658 6.280 -8.610 1.00 96.50 105 ALA A N 1
ATOM 807 C CA . ALA A 1 105 ? 8.889 7.521 -8.612 1.00 96.50 105 ALA A CA 1
ATOM 808 C C . ALA A 1 105 ? 7.393 7.248 -8.392 1.00 96.50 105 ALA A C 1
ATOM 810 O O . ALA A 1 105 ? 6.799 7.828 -7.488 1.00 96.50 105 ALA A O 1
ATOM 811 N N . ALA A 1 106 ? 6.812 6.286 -9.115 1.00 95.06 106 ALA A N 1
ATOM 812 C CA . ALA A 1 106 ? 5.404 5.919 -8.963 1.00 95.06 106 ALA A CA 1
ATOM 813 C C . ALA A 1 106 ? 5.067 5.430 -7.541 1.00 95.06 106 ALA A C 1
ATOM 815 O O . ALA A 1 106 ? 4.058 5.827 -6.963 1.00 95.06 106 ALA A O 1
ATOM 816 N N . VAL A 1 107 ? 5.936 4.611 -6.932 1.00 95.19 107 VAL A N 1
ATOM 817 C CA . VAL A 1 107 ? 5.755 4.166 -5.537 1.00 95.19 107 VAL A CA 1
ATOM 818 C C . VAL A 1 107 ? 5.867 5.335 -4.560 1.00 95.19 107 VAL A C 1
ATOM 820 O O . VAL A 1 107 ? 5.118 5.390 -3.584 1.00 95.19 107 VAL A O 1
ATOM 823 N N . ARG A 1 108 ? 6.803 6.260 -4.792 1.00 96.81 108 ARG A N 1
ATOM 824 C CA . ARG A 1 108 ? 6.994 7.436 -3.938 1.00 96.81 108 ARG A CA 1
ATOM 825 C C . ARG A 1 108 ? 5.768 8.343 -3.970 1.00 96.81 108 ARG A C 1
ATOM 827 O O . ARG A 1 108 ? 5.282 8.706 -2.901 1.00 96.81 108 ARG A O 1
ATOM 834 N N . GLU A 1 109 ? 5.256 8.647 -5.158 1.00 95.94 109 GLU A N 1
ATOM 835 C CA . GLU A 1 109 ? 4.059 9.475 -5.323 1.00 95.94 109 GLU A CA 1
ATOM 836 C C . 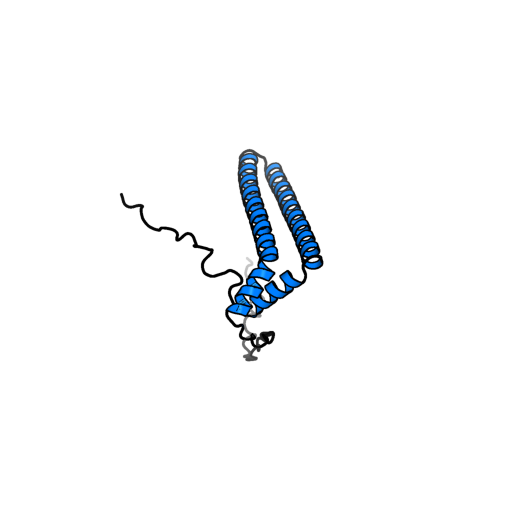GLU A 1 109 ? 2.833 8.819 -4.690 1.00 95.94 109 GLU A C 1
ATOM 838 O O . GLU A 1 109 ? 2.134 9.459 -3.905 1.00 95.94 109 GLU A O 1
ATOM 843 N N . LEU A 1 110 ? 2.634 7.514 -4.907 1.00 95.12 110 LEU A N 1
ATOM 844 C CA . LEU A 1 110 ? 1.526 6.789 -4.284 1.00 95.12 110 LEU A CA 1
ATOM 845 C C . LEU A 1 110 ? 1.609 6.830 -2.750 1.00 95.12 110 LEU A C 1
ATOM 847 O O . LEU A 1 110 ? 0.625 7.122 -2.078 1.00 95.12 110 LEU A O 1
ATOM 851 N N . ARG A 1 111 ? 2.796 6.595 -2.175 1.00 94.62 111 ARG A N 1
ATOM 852 C CA . ARG A 1 111 ? 3.002 6.671 -0.717 1.00 94.62 111 ARG A CA 1
ATOM 853 C C . ARG A 1 111 ? 2.764 8.074 -0.168 1.00 94.62 111 ARG A C 1
ATOM 855 O O . ARG A 1 111 ? 2.194 8.206 0.912 1.00 94.62 111 ARG A O 1
ATOM 862 N N . LYS A 1 112 ? 3.210 9.108 -0.885 1.00 95.94 112 LYS A N 1
ATOM 863 C CA . LYS A 1 112 ? 3.011 10.508 -0.496 1.00 95.94 112 LYS A CA 1
ATOM 864 C C . LYS A 1 112 ? 1.525 10.864 -0.503 1.00 95.94 112 LYS A C 1
ATOM 866 O O . LYS A 1 112 ? 1.038 11.403 0.488 1.00 95.94 112 LYS A O 1
ATOM 871 N N . SER A 1 113 ? 0.815 10.492 -1.567 1.00 95.50 113 SER A N 1
ATOM 872 C CA . SER A 1 113 ? -0.634 10.662 -1.689 1.00 95.50 113 SER A CA 1
ATOM 873 C C . SER A 1 113 ? -1.378 9.943 -0.560 1.00 95.50 113 SER A C 1
ATOM 875 O O . SER A 1 113 ? -2.139 10.581 0.160 1.00 95.50 113 SER A O 1
ATOM 877 N N . HIS A 1 114 ? -1.070 8.667 -0.306 1.00 95.31 114 HIS A N 1
ATOM 878 C CA . HIS A 1 114 ? -1.705 7.901 0.771 1.00 95.31 114 HIS A CA 1
ATOM 879 C C . HIS A 1 114 ? -1.464 8.505 2.154 1.00 95.31 114 HIS A C 1
ATOM 881 O O . HIS A 1 114 ? -2.376 8.541 2.978 1.00 95.31 114 HIS A O 1
ATOM 887 N N . LYS A 1 115 ? -0.235 8.965 2.424 1.00 94.81 115 LYS A N 1
ATOM 888 C CA . LYS A 1 115 ? 0.098 9.617 3.693 1.00 94.81 115 LYS A CA 1
ATOM 889 C C . LYS A 1 115 ? -0.731 10.887 3.874 1.00 94.81 115 LYS A C 1
ATOM 891 O O . LYS A 1 115 ? -1.312 11.061 4.935 1.00 94.81 115 LYS A O 1
ATOM 896 N N . SER A 1 116 ? -0.801 11.730 2.843 1.00 96.12 116 SER A N 1
ATOM 897 C CA . SER A 1 116 ? -1.604 12.956 2.865 1.00 96.12 116 SER A CA 1
ATOM 898 C C . SER A 1 116 ? -3.083 12.653 3.093 1.00 96.12 116 SER A C 1
ATOM 900 O O . SER A 1 116 ? -3.702 13.263 3.952 1.00 96.12 116 SER A O 1
ATOM 902 N N . GLU A 1 117 ? -3.633 11.685 2.362 1.00 95.00 117 GLU A N 1
ATOM 903 C CA . GLU A 1 117 ? -5.040 11.298 2.453 1.00 95.00 117 GLU A CA 1
ATOM 904 C C . GLU A 1 117 ? -5.389 10.756 3.846 1.00 95.00 117 GLU A C 1
ATOM 906 O O . GLU A 1 117 ? -6.398 11.149 4.424 1.00 95.00 117 GLU A O 1
ATOM 911 N N . ILE A 1 118 ? -4.528 9.909 4.426 1.00 93.88 118 ILE A N 1
ATOM 912 C CA . ILE A 1 118 ? -4.698 9.419 5.801 1.00 93.88 118 ILE A CA 1
ATOM 913 C C . ILE A 1 118 ? -4.622 10.573 6.802 1.00 93.88 118 ILE A C 1
ATOM 915 O O . ILE A 1 118 ? -5.461 10.635 7.693 1.00 93.88 118 ILE A O 1
ATOM 919 N N . SER A 1 119 ? -3.636 11.465 6.680 1.00 94.75 119 SER A N 1
ATOM 920 C CA . SER A 1 119 ? -3.488 12.604 7.591 1.00 94.75 119 SER A CA 1
ATOM 921 C C . SER A 1 119 ? -4.732 13.494 7.575 1.00 94.75 119 SER A C 1
ATOM 923 O O . SER A 1 119 ? -5.334 13.692 8.626 1.00 94.75 119 SER A O 1
ATOM 925 N N . SER A 1 120 ? -5.192 13.917 6.394 1.00 95.38 120 SER A N 1
ATOM 926 C CA . SER A 1 120 ? -6.411 14.727 6.259 1.00 95.38 120 SER A CA 1
ATOM 927 C C . SER A 1 120 ? -7.666 13.989 6.735 1.00 95.38 120 SER A C 1
ATOM 929 O O . SER A 1 120 ? -8.559 14.587 7.339 1.00 95.38 120 SER A O 1
ATOM 931 N N . PHE A 1 121 ? -7.738 12.674 6.507 1.00 95.38 121 PHE A N 1
ATOM 932 C CA . PHE A 1 121 ? -8.837 11.856 7.007 1.00 95.38 121 PHE A CA 1
ATOM 933 C C . PHE A 1 121 ? -8.859 11.806 8.541 1.00 95.38 121 PHE A C 1
ATOM 935 O O . PHE A 1 121 ? -9.931 11.956 9.124 1.00 95.38 121 PHE A O 1
ATOM 942 N N . ILE A 1 122 ? -7.706 11.601 9.188 1.00 93.94 122 ILE A N 1
ATOM 943 C CA . ILE A 1 122 ? -7.581 11.539 10.654 1.00 93.94 122 ILE A CA 1
ATOM 944 C C . ILE A 1 122 ? -7.923 12.890 11.278 1.00 93.94 122 ILE A C 1
ATOM 946 O O . ILE A 1 122 ? -8.657 12.922 12.260 1.00 93.94 122 ILE A O 1
ATOM 950 N N . GLU A 1 123 ? -7.446 13.990 10.694 1.00 94.62 123 GLU A N 1
ATOM 951 C CA . GLU A 1 123 ? -7.785 15.349 11.136 1.00 94.62 123 GLU A CA 1
ATOM 952 C C . GLU A 1 123 ? -9.300 15.589 11.101 1.00 94.62 123 GLU A C 1
ATOM 954 O O . GLU A 1 123 ? -9.862 16.155 12.036 1.00 94.62 123 GLU A O 1
ATOM 959 N N . SER A 1 124 ? -9.975 15.088 10.063 1.00 94.12 124 SER A N 1
ATOM 960 C CA . SER A 1 124 ? -11.429 15.222 9.910 1.00 94.12 124 SER A CA 1
ATOM 961 C C . SER A 1 124 ? -12.230 14.217 10.752 1.00 94.12 124 SER A C 1
ATOM 963 O O . SER A 1 124 ? -13.392 14.459 11.065 1.00 94.12 124 SER A O 1
ATOM 965 N N . ASN A 1 125 ? -11.644 13.065 11.097 1.00 91.56 125 ASN A N 1
ATOM 966 C CA . ASN A 1 125 ? -12.324 11.943 11.755 1.00 91.56 125 ASN A CA 1
ATOM 967 C C . ASN A 1 125 ? -11.455 11.309 12.862 1.00 91.56 125 ASN A C 1
ATOM 969 O O . ASN A 1 125 ? -11.151 10.109 12.800 1.00 91.56 125 ASN A O 1
ATOM 973 N N . PRO A 1 126 ? -11.075 12.054 13.916 1.00 90.88 126 PRO A N 1
ATOM 974 C CA . PRO A 1 126 ? -10.173 11.544 14.953 1.00 90.88 126 PRO A CA 1
ATOM 975 C C . PRO A 1 126 ? -10.757 10.333 15.701 1.00 90.88 126 PRO A C 1
ATOM 977 O O . PRO A 1 126 ? -10.027 9.423 16.101 1.00 90.88 126 PRO A O 1
ATOM 980 N N . GLY A 1 127 ? -12.089 10.266 15.830 1.00 90.12 127 GLY A N 1
ATOM 981 C CA . GLY A 1 127 ? -12.792 9.129 16.433 1.00 90.12 127 GLY A CA 1
ATOM 982 C C . GLY A 1 127 ? -12.595 7.811 15.677 1.00 90.12 127 GLY A C 1
ATOM 983 O O . GLY A 1 127 ? -12.466 6.762 16.307 1.00 90.12 127 GLY A O 1
ATOM 984 N N . ALA A 1 128 ? -12.484 7.853 14.345 1.00 91.00 128 ALA A N 1
ATOM 985 C CA . ALA A 1 128 ? -12.258 6.658 13.533 1.00 91.00 128 ALA A CA 1
ATOM 986 C C . ALA A 1 128 ? -10.840 6.097 13.725 1.00 91.00 128 ALA A C 1
ATOM 988 O O . ALA A 1 128 ? -10.651 4.880 13.763 1.00 91.00 128 ALA A O 1
ATOM 989 N N . GLU A 1 129 ? -9.839 6.969 13.887 1.00 92.12 129 GLU A N 1
ATOM 990 C CA . GLU A 1 129 ? -8.469 6.547 14.188 1.00 92.12 129 GLU A CA 1
ATOM 991 C C . GLU A 1 129 ? -8.364 5.943 15.590 1.00 92.12 129 GLU A C 1
ATOM 993 O O . GLU A 1 129 ? -7.748 4.887 15.762 1.00 92.12 129 GLU A O 1
ATOM 998 N N . LYS A 1 130 ? -8.998 6.585 16.578 1.00 91.62 130 LYS A N 1
ATOM 999 C CA . LYS A 1 130 ? -9.042 6.091 17.955 1.00 91.62 130 LYS A CA 1
ATOM 1000 C C . LYS A 1 130 ? -9.692 4.709 18.021 1.00 91.62 130 LYS A C 1
ATOM 1002 O O . LYS A 1 130 ? -9.058 3.780 18.511 1.00 91.62 130 LYS A O 1
ATOM 1007 N N . ALA A 1 131 ? -10.881 4.546 17.441 1.00 90.31 131 ALA A N 1
ATOM 1008 C CA . ALA A 1 131 ? -11.582 3.264 17.416 1.00 90.31 131 ALA A CA 1
ATOM 1009 C C . ALA A 1 131 ? -10.777 2.171 16.692 1.00 90.31 131 ALA A C 1
ATOM 1011 O O . ALA A 1 131 ? -10.688 1.035 17.154 1.00 90.31 131 ALA A O 1
ATOM 1012 N N . TYR A 1 132 ? -10.120 2.517 15.581 1.00 90.62 132 TYR A N 1
ATOM 1013 C CA . TYR A 1 132 ? -9.247 1.589 14.863 1.00 90.62 132 TYR A CA 1
ATOM 1014 C C . TYR A 1 132 ? -8.032 1.154 15.701 1.00 90.62 132 TYR A C 1
ATOM 1016 O O . TYR A 1 132 ? -7.685 -0.029 15.708 1.00 90.62 132 TYR A O 1
ATOM 1024 N N . LYS A 1 133 ? -7.381 2.085 16.412 1.00 90.50 133 LYS A N 1
ATOM 1025 C CA . LYS A 1 133 ? -6.267 1.776 17.323 1.00 90.50 133 LYS A CA 1
ATOM 1026 C C . LYS A 1 133 ? -6.736 0.914 18.492 1.00 90.50 133 LYS A C 1
ATOM 1028 O O . LYS A 1 133 ? -6.076 -0.069 18.805 1.00 90.50 133 LYS A O 1
ATOM 1033 N N . GLU A 1 134 ? -7.878 1.234 19.093 1.00 88.94 134 GLU A N 1
ATOM 1034 C CA . GLU A 1 134 ? -8.458 0.444 20.183 1.00 88.94 134 GLU A CA 1
ATOM 1035 C C . GLU A 1 134 ? -8.743 -0.995 19.741 1.00 88.94 134 GLU A C 1
ATOM 1037 O O . GLU A 1 134 ? -8.334 -1.927 20.430 1.00 88.94 134 GLU A O 1
ATOM 1042 N N . LEU A 1 135 ? -9.302 -1.201 18.542 1.00 87.56 135 LEU A N 1
ATOM 1043 C CA . LEU A 1 135 ? -9.456 -2.546 17.979 1.00 87.56 135 LEU A CA 1
ATOM 1044 C C . LEU A 1 135 ? -8.109 -3.256 17.791 1.00 87.56 135 LEU A C 1
ATOM 1046 O O . LEU A 1 135 ? -7.976 -4.406 18.201 1.00 87.56 135 LEU A O 1
ATOM 1050 N N . LEU A 1 136 ? -7.093 -2.587 17.235 1.00 87.44 136 LEU A N 1
ATOM 1051 C CA . LEU A 1 136 ? -5.766 -3.190 17.051 1.00 87.44 136 LEU A CA 1
ATOM 1052 C C . LEU A 1 136 ? -5.115 -3.622 18.369 1.00 87.44 136 LEU A C 1
ATOM 1054 O O . LEU A 1 136 ? -4.526 -4.699 18.433 1.00 87.44 136 LEU A O 1
ATOM 1058 N N . TYR A 1 137 ? -5.205 -2.789 19.406 1.00 85.00 137 TYR A N 1
ATOM 1059 C CA . TYR A 1 137 ? -4.586 -3.067 20.702 1.00 85.00 137 TYR A CA 1
ATOM 1060 C C . TYR A 1 137 ? -5.433 -3.984 21.592 1.00 85.00 137 TYR A C 1
ATOM 1062 O O . TYR A 1 137 ? -4.899 -4.575 22.525 1.00 85.00 137 TYR A O 1
ATOM 1070 N N . SER A 1 138 ? -6.721 -4.165 21.285 1.00 80.62 138 SER A N 1
ATOM 1071 C CA . SER A 1 138 ? -7.601 -5.111 21.984 1.00 80.62 138 SER A CA 1
ATOM 1072 C C . SER A 1 138 ? -7.324 -6.585 21.658 1.00 80.62 138 SER A C 1
ATOM 1074 O O . SER A 1 138 ? -7.853 -7.467 22.326 1.00 80.62 138 SER A O 1
ATOM 1076 N N . GLY A 1 139 ? -6.542 -6.874 20.609 1.00 74.75 139 GLY A N 1
ATOM 1077 C CA . GLY A 1 139 ? -6.341 -8.237 20.102 1.00 74.75 139 GLY A CA 1
ATOM 1078 C C . GLY A 1 139 ? -7.553 -8.815 19.359 1.00 74.75 139 GLY A C 1
ATOM 1079 O O . GLY A 1 139 ? -7.488 -9.936 18.856 1.00 74.75 139 GLY A O 1
ATOM 1080 N N . VAL A 1 140 ? -8.649 -8.057 19.244 1.00 80.69 140 VAL A N 1
ATOM 1081 C CA . VAL A 1 140 ? -9.844 -8.450 18.495 1.00 80.69 140 VAL A CA 1
ATOM 1082 C C . 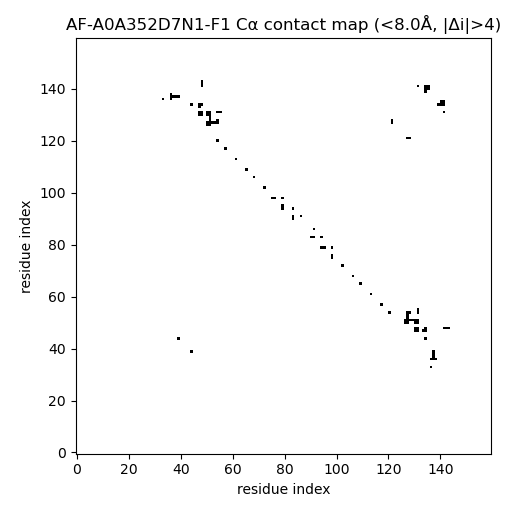VAL A 1 140 ? -9.630 -8.187 17.000 1.00 80.69 140 VAL A C 1
ATOM 1084 O O . VAL A 1 140 ? -9.127 -7.125 16.621 1.00 80.69 140 VAL A O 1
ATOM 1087 N N . PRO A 1 141 ? -10.059 -9.100 16.106 1.00 78.75 141 PRO A N 1
ATOM 1088 C CA . PRO A 1 141 ? -10.057 -8.837 14.677 1.00 78.75 141 PRO A CA 1
ATOM 1089 C C . PRO A 1 141 ? -10.809 -7.545 14.344 1.00 78.75 141 PRO A C 1
ATOM 1091 O O . PRO A 1 141 ? -11.993 -7.372 14.663 1.00 78.75 141 PRO A O 1
ATOM 1094 N N . VAL A 1 142 ? -10.099 -6.645 13.664 1.00 78.12 142 VAL A N 1
ATOM 1095 C CA . VAL A 1 142 ? -10.606 -5.329 13.259 1.00 78.12 142 VAL A CA 1
ATOM 1096 C C . VAL A 1 142 ? -11.750 -5.454 12.236 1.00 78.12 142 VAL A C 1
ATOM 1098 O O . VAL A 1 142 ? -12.596 -4.571 12.132 1.00 78.12 142 VAL A O 1
ATOM 1101 N N . ARG A 1 143 ? -11.810 -6.565 11.490 1.00 72.56 143 ARG A N 1
ATOM 1102 C CA . ARG A 1 143 ? -12.936 -6.911 10.607 1.00 72.56 143 ARG A CA 1
ATOM 1103 C C . ARG A 1 143 ? -13.915 -7.837 11.323 1.00 72.56 143 ARG A C 1
ATOM 1105 O O . ARG A 1 143 ? -13.500 -8.677 12.117 1.00 72.56 143 ARG A O 1
ATOM 1112 N N . GLU A 1 144 ? -15.202 -7.711 11.005 1.00 59.94 144 GLU A N 1
ATOM 1113 C CA . GLU A 1 144 ? -16.223 -8.636 11.499 1.00 59.94 144 GLU A CA 1
ATOM 1114 C C . GLU A 1 144 ? -15.983 -10.053 10.946 1.00 59.94 144 GLU A C 1
ATOM 1116 O O . GLU A 1 144 ? -15.874 -10.215 9.724 1.00 59.94 144 GLU A O 1
ATOM 1121 N N . PRO A 1 145 ? -15.908 -11.082 11.811 1.00 53.09 145 PRO A N 1
ATOM 1122 C CA . PRO A 1 145 ? -15.898 -12.471 11.372 1.00 53.09 145 PRO A CA 1
ATOM 1123 C C . PRO A 1 145 ? -17.286 -12.797 10.803 1.00 53.09 145 PRO A C 1
ATOM 1125 O O . PRO A 1 145 ? -18.243 -12.964 11.549 1.00 53.09 145 PRO A O 1
ATOM 1128 N N . GLY A 1 146 ? -17.414 -12.794 9.475 1.00 55.28 146 GLY A N 1
ATOM 1129 C CA . GLY A 1 146 ? -18.683 -13.063 8.781 1.00 55.28 146 GLY A CA 1
ATOM 1130 C C . GLY A 1 146 ? -18.884 -12.298 7.469 1.00 55.28 146 GLY A C 1
ATOM 1131 O O . GLY A 1 146 ? -19.643 -12.747 6.621 1.00 55.28 146 GLY A O 1
ATOM 1132 N N . LEU A 1 147 ? -18.158 -11.194 7.245 1.00 47.50 147 LEU A N 1
ATOM 1133 C CA . LEU A 1 147 ? -18.228 -10.396 6.001 1.00 47.50 147 LEU A CA 1
ATOM 1134 C C . LEU A 1 147 ? -17.036 -10.615 5.053 1.00 47.50 147 LEU A C 1
ATOM 1136 O O . LEU A 1 147 ? -16.744 -9.796 4.183 1.00 47.50 147 LEU A O 1
ATOM 1140 N N . GLY A 1 148 ? -16.329 -11.726 5.221 1.00 44.34 148 GLY A N 1
ATOM 1141 C CA . GLY A 1 148 ? -15.230 -12.126 4.358 1.00 44.34 148 GLY A CA 1
ATOM 1142 C C . GLY A 1 148 ? -15.159 -13.635 4.322 1.00 44.34 148 GLY A C 1
ATOM 1143 O O . GLY A 1 148 ? -14.378 -14.222 5.063 1.00 44.34 148 GLY A O 1
ATOM 1144 N N . ALA A 1 149 ? -15.981 -14.250 3.472 1.00 40.44 149 ALA A N 1
ATOM 1145 C CA . ALA A 1 149 ? -15.611 -15.536 2.916 1.00 40.44 149 ALA A CA 1
ATOM 1146 C C . ALA A 1 149 ? -14.234 -15.331 2.277 1.00 40.44 149 ALA A C 1
ATOM 1148 O O . ALA A 1 149 ? -14.100 -14.634 1.267 1.00 40.44 149 ALA A O 1
ATOM 1149 N N . GLU A 1 150 ? -13.192 -15.859 2.914 1.00 44.59 150 GLU A N 1
ATOM 1150 C CA . GLU A 1 150 ? -11.995 -16.188 2.163 1.00 44.59 150 GLU A CA 1
ATOM 1151 C C . GLU A 1 150 ? -12.459 -17.055 0.992 1.00 44.59 150 GLU A C 1
ATOM 1153 O O . GLU A 1 150 ? -13.264 -17.968 1.213 1.00 44.59 150 GLU A O 1
ATOM 1158 N N . PRO A 1 151 ? -12.033 -16.786 -0.252 1.00 43.66 151 PRO A N 1
ATOM 1159 C CA . PRO A 1 151 ? -12.211 -17.778 -1.288 1.00 43.66 151 PRO A CA 1
ATOM 1160 C C . PRO A 1 151 ? -11.434 -19.006 -0.816 1.00 43.66 151 PRO A C 1
ATOM 1162 O O . PRO A 1 151 ? -10.202 -19.024 -0.864 1.00 43.66 151 PRO A O 1
ATOM 1165 N N . GLN A 1 152 ? -12.151 -20.012 -0.306 1.00 44.97 152 GLN A N 1
ATOM 1166 C CA . GLN A 1 152 ? -11.613 -21.354 -0.220 1.00 44.97 152 GLN A CA 1
ATOM 1167 C C . GLN A 1 152 ? -11.169 -21.677 -1.641 1.00 44.97 152 GLN A C 1
ATOM 1169 O O . GLN A 1 152 ? -11.978 -21.761 -2.562 1.00 44.97 152 GLN A O 1
ATOM 1174 N N . LEU A 1 153 ? -9.854 -21.736 -1.837 1.00 44.12 153 LEU A N 1
ATOM 1175 C CA . LEU A 1 153 ? -9.257 -22.320 -3.021 1.00 44.12 153 LEU A CA 1
ATOM 1176 C C . LEU A 1 153 ? -9.754 -23.764 -3.067 1.00 44.12 153 LEU A C 1
ATOM 1178 O O . LEU A 1 153 ? -9.201 -24.628 -2.385 1.00 44.12 153 LEU A O 1
ATOM 1182 N N . ASP A 1 154 ? -10.816 -23.996 -3.837 1.00 46.22 154 ASP A N 1
ATOM 1183 C CA . ASP A 1 154 ? -11.301 -25.319 -4.201 1.00 46.22 154 ASP A CA 1
ATOM 1184 C C . ASP A 1 154 ? -10.165 -26.056 -4.916 1.00 46.22 154 ASP A C 1
ATOM 1186 O O . ASP A 1 154 ? -9.984 -25.995 -6.131 1.00 46.22 154 ASP A O 1
ATOM 1190 N N . LYS A 1 155 ? -9.356 -26.774 -4.136 1.00 54.47 155 LYS A N 1
ATOM 1191 C CA . LYS A 1 155 ? -8.397 -27.768 -4.620 1.00 54.47 155 LYS A CA 1
ATOM 1192 C C . LYS A 1 155 ? -9.136 -29.045 -5.016 1.00 54.47 155 LYS A C 1
ATOM 1194 O O . LYS A 1 155 ? -8.817 -30.126 -4.527 1.00 54.47 155 LYS A O 1
ATOM 1199 N N . LYS A 1 156 ? -10.146 -28.943 -5.877 1.00 52.72 156 LYS A N 1
ATOM 1200 C CA . LYS A 1 156 ? -10.792 -30.112 -6.475 1.00 52.72 156 LYS A CA 1
ATOM 1201 C C . LYS A 1 156 ? -11.129 -29.839 -7.930 1.00 52.72 156 LYS A C 1
ATOM 1203 O O . LYS A 1 156 ? -12.156 -29.243 -8.227 1.00 52.72 156 LYS A O 1
ATOM 1208 N N . LYS A 1 157 ? -10.256 -30.355 -8.799 1.00 49.47 157 LYS A N 1
ATOM 1209 C CA . LYS A 1 157 ? -10.545 -31.166 -9.999 1.00 49.47 157 LYS A CA 1
ATOM 1210 C C . LYS A 1 157 ? -9.501 -30.888 -11.079 1.00 49.47 157 LYS A C 1
ATOM 1212 O O . LYS A 1 157 ? -9.659 -30.004 -11.909 1.00 49.47 157 LYS A O 1
ATOM 1217 N N . ALA A 1 158 ? -8.448 -31.692 -11.050 1.00 45.25 158 ALA A N 1
ATOM 1218 C CA . ALA A 1 158 ? -7.668 -32.043 -12.228 1.00 45.25 158 ALA A CA 1
ATOM 1219 C C . ALA A 1 158 ? -7.344 -33.541 -12.127 1.00 45.25 158 ALA A C 1
ATOM 1221 O O . ALA A 1 158 ? -6.196 -33.933 -11.982 1.00 45.25 158 ALA A O 1
ATOM 1222 N N . GLU A 1 159 ? -8.399 -34.352 -12.108 1.00 48.22 159 GLU A N 1
ATOM 1223 C CA . GLU A 1 159 ? -8.366 -35.756 -12.517 1.00 48.22 159 GLU A CA 1
ATOM 1224 C C . GLU A 1 159 ? -9.583 -35.950 -13.422 1.00 48.22 159 GLU A C 1
ATOM 1226 O O . GLU A 1 159 ? -10.721 -36.040 -12.954 1.00 48.22 159 GLU A O 1
ATOM 1231 N N . ASN A 1 160 ? -9.330 -35.806 -14.719 1.00 44.06 160 ASN A N 1
ATOM 1232 C CA . ASN A 1 160 ? -9.882 -36.607 -15.808 1.00 44.06 160 ASN A CA 1
ATOM 1233 C C . ASN A 1 160 ? -9.101 -36.276 -17.078 1.00 44.06 160 ASN A C 1
ATOM 1235 O O . ASN A 1 160 ? -9.048 -35.073 -17.425 1.00 44.06 160 ASN A O 1
#

Secondary structure (DSSP, 8-state):
--------SS-SSSS--------------------------HHHHHHHHHHHHHHHHHHHHHHHHHHHHHHHHHHHHHHHHHHHTTS-HHHHHHHHHHHHHHHHHHHHHHHHHHHHHHHHHHHH-HHHHHHHHHHHHTTS-SS-TTS-------------

Radius of gyration: 29.05 Å; Cα contacts (8 Å, |Δi|>4): 58; chains: 1; bounding box: 91×52×59 Å

Solvent-accessible surface area (backbone atoms only — not comparable to full-atom values): 10034 Å² total; per-residue (Å²): 139,86,81,91,84,79,98,78,87,86,86,85,86,84,88,86,84,89,74,91,73,91,66,80,75,75,73,74,68,78,67,66,78,72,66,80,53,70,85,70,51,76,65,55,50,52,51,31,40,62,47,14,40,67,55,50,52,51,52,49,53,52,52,50,52,51,54,50,50,54,53,51,53,52,51,50,52,53,52,50,50,64,60,34,7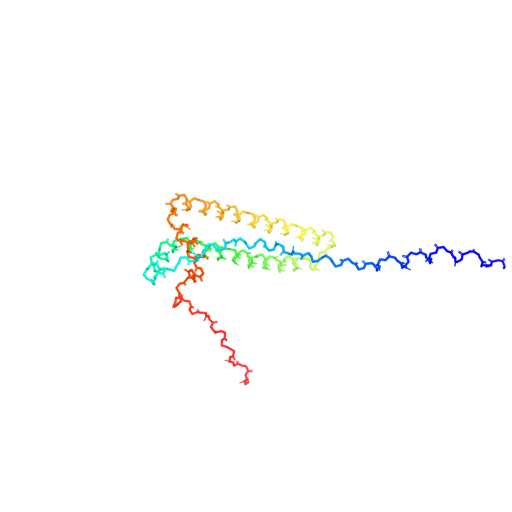4,82,44,56,73,71,53,33,50,50,56,52,51,54,49,50,52,52,54,52,50,54,53,49,52,51,52,52,51,51,50,52,54,50,52,58,47,37,74,76,36,55,63,22,52,50,26,42,50,52,30,62,64,48,74,49,75,72,61,71,94,80,85,62,81,70,81,75,77,75,89,74,86,89,85,130